Protein AF-A0AAW0ZYN7-F1 (afdb_monomer)

Radius of gyration: 32.65 Å; Cα contacts (8 Å, |Δi|>4): 59; chains: 1; bounding box: 70×37×77 Å

Solvent-accessible surface area (backbone atoms only — not comparable to full-atom values): 7970 Å² total; per-residue (Å²): 136,81,86,86,78,81,78,91,74,85,91,69,72,87,49,67,67,63,44,48,52,54,51,49,60,63,42,59,68,61,79,73,60,71,70,94,47,88,85,65,76,79,76,54,73,70,56,54,50,51,53,52,50,53,50,34,44,75,71,57,78,52,68,86,76,74,78,78,76,76,75,89,79,66,68,63,65,50,59,82,70,85,84,66,78,93,46,100,83,58,76,82,78,78,91,65,62,29,38,40,50,50,85,57,82,84,90,60,80,74,51,78,44,80,42,126

Secondary structure (DSSP, 8-state):
----PPPPPP-S-SSHHHHHHHHHHHHHHHHT---S-SS--PPPHHHHHHHHHHHHHHTTSS---------TTS--EE-------SSTTPPPPP-PPEEEE---SSSSPPPEEEE-

Mean predicted aligned error: 19.11 Å

Organism: NCBI:txid166442

pLDDT: mean 76.36, std 11.68, range [49.59, 94.0]

Structure (mmCIF, N/CA/C/O backbone):
data_AF-A0AAW0ZYN7-F1
#
_entry.id   AF-A0AAW0ZYN7-F1
#
loop_
_atom_site.group_PDB
_atom_site.id
_atom_site.type_symbol
_atom_site.label_atom_id
_atom_site.label_alt_id
_atom_site.label_comp_id
_atom_site.label_asym_id
_atom_site.label_entity_id
_atom_site.label_seq_id
_atom_site.pdbx_PDB_ins_code
_atom_site.Cartn_x
_atom_site.Cartn_y
_atom_site.Cartn_z
_atom_site.occupancy
_atom_site.B_iso_or_equiv
_atom_site.auth_seq_id
_atom_site.auth_comp_id
_atom_site.auth_asym_id
_atom_site.auth_atom_id
_atom_site.pdbx_PDB_model_num
ATOM 1 N N . MET A 1 1 ? -31.441 0.920 -37.632 1.00 70.56 1 MET A N 1
ATOM 2 C CA . MET A 1 1 ? -29.991 1.004 -37.932 1.00 70.56 1 MET A CA 1
ATOM 3 C C . MET A 1 1 ? -29.231 1.104 -36.612 1.00 70.56 1 MET A C 1
ATOM 5 O O . MET A 1 1 ? -29.407 2.086 -35.904 1.00 70.56 1 MET A O 1
ATOM 9 N N . GLY A 1 2 ? -28.511 0.053 -36.206 1.00 87.12 2 GLY A N 1
ATOM 10 C CA . GLY A 1 2 ? -27.910 -0.051 -34.867 1.00 87.12 2 GLY A CA 1
ATOM 11 C C . GLY A 1 2 ? -26.675 0.835 -34.653 1.00 87.12 2 GLY A C 1
ATOM 12 O O . GLY A 1 2 ? -25.990 1.212 -35.602 1.00 87.12 2 GLY A O 1
ATOM 13 N N . ARG A 1 3 ? -26.372 1.152 -33.386 1.00 82.50 3 ARG A N 1
ATOM 14 C CA . ARG A 1 3 ? -25.170 1.907 -32.988 1.00 82.50 3 ARG A CA 1
ATOM 15 C C . ARG A 1 3 ? -23.914 1.075 -33.283 1.00 82.50 3 ARG A C 1
ATOM 17 O O . ARG A 1 3 ? -23.777 -0.032 -32.768 1.00 82.50 3 ARG A O 1
ATOM 24 N N . LYS A 1 4 ? -22.982 1.600 -34.084 1.00 84.25 4 LYS A N 1
ATOM 25 C CA . LYS A 1 4 ? -21.733 0.900 -34.433 1.00 84.25 4 LYS A CA 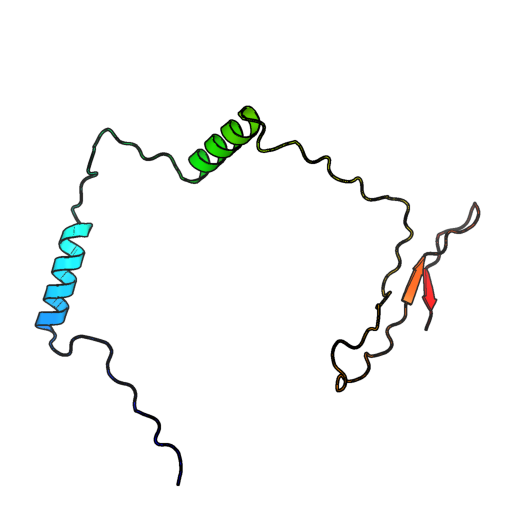1
ATOM 26 C C . LYS A 1 4 ? -20.802 0.844 -33.215 1.00 84.25 4 LYS A C 1
ATOM 28 O O . LYS A 1 4 ? -20.326 1.881 -32.757 1.00 84.25 4 LYS A O 1
ATOM 33 N N . ILE A 1 5 ? -20.554 -0.356 -32.685 1.00 86.88 5 ILE A N 1
ATOM 34 C CA . ILE A 1 5 ? -19.619 -0.564 -31.569 1.00 86.88 5 ILE A CA 1
ATOM 35 C C . ILE A 1 5 ? -18.185 -0.503 -32.120 1.00 86.88 5 ILE A C 1
ATOM 37 O O . ILE A 1 5 ? -17.864 -1.250 -33.047 1.00 86.88 5 ILE A O 1
ATOM 41 N N . PRO A 1 6 ? -17.310 0.374 -31.595 1.00 88.69 6 PRO A N 1
ATOM 42 C CA . PRO A 1 6 ? -15.927 0.433 -32.045 1.00 88.69 6 PRO A CA 1
ATOM 43 C C . PRO A 1 6 ? -15.168 -0.834 -31.630 1.00 88.69 6 PRO A C 1
ATOM 45 O O . PRO A 1 6 ? -15.243 -1.275 -30.483 1.00 88.69 6 PRO A O 1
ATOM 48 N N . GLY A 1 7 ? -14.406 -1.402 -32.566 1.00 88.75 7 GLY A N 1
ATOM 49 C CA . GLY A 1 7 ? -13.575 -2.579 -32.317 1.00 88.75 7 GLY A CA 1
ATOM 50 C C . GLY A 1 7 ? -12.438 -2.320 -31.321 1.00 88.75 7 GLY A C 1
ATOM 51 O O . GLY A 1 7 ? -11.967 -1.190 -31.143 1.00 88.75 7 GLY 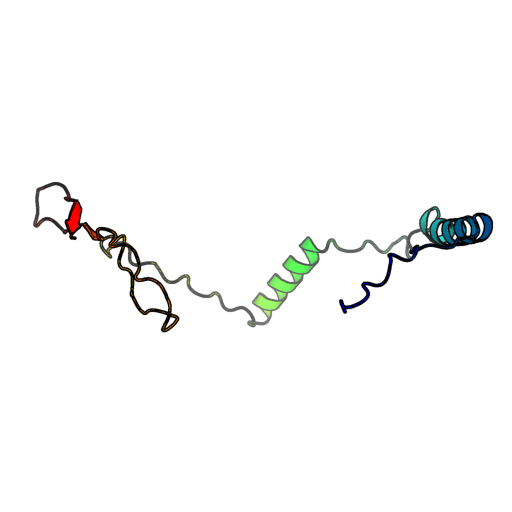A O 1
ATOM 52 N N . LYS A 1 8 ? -11.966 -3.390 -30.671 1.00 86.62 8 LYS A N 1
ATOM 53 C CA . LYS A 1 8 ? -10.840 -3.344 -29.730 1.00 86.62 8 LYS A CA 1
ATOM 54 C C . LYS A 1 8 ? -9.546 -2.983 -30.468 1.00 86.62 8 LYS A C 1
ATOM 56 O O . LYS A 1 8 ? -9.110 -3.705 -31.355 1.00 86.62 8 LYS A O 1
ATOM 61 N N . LYS A 1 9 ? -8.896 -1.893 -30.055 1.00 86.12 9 LYS A N 1
ATOM 62 C CA . LYS A 1 9 ? -7.548 -1.529 -30.522 1.00 86.12 9 LYS A CA 1
ATOM 63 C C . LYS A 1 9 ? -6.474 -2.208 -29.664 1.00 86.12 9 LYS A C 1
ATOM 65 O O . LYS A 1 9 ? -6.654 -2.340 -28.448 1.00 86.12 9 LYS A O 1
ATOM 70 N N . HIS A 1 10 ? -5.358 -2.594 -30.285 1.00 83.69 10 HIS A N 1
ATOM 71 C CA . HIS A 1 10 ? -4.187 -3.121 -29.581 1.00 83.69 10 HIS A CA 1
ATOM 72 C C . HIS A 1 10 ? -3.599 -2.050 -28.651 1.00 83.69 10 HIS A C 1
ATOM 74 O O . HIS A 1 10 ? -3.314 -0.931 -29.080 1.00 83.69 10 HIS A O 1
ATOM 80 N N . ARG A 1 11 ? -3.433 -2.390 -27.369 1.00 76.50 11 ARG A N 1
ATOM 81 C CA . ARG A 1 11 ? -2.806 -1.529 -26.359 1.00 76.50 11 ARG A CA 1
ATOM 82 C C . ARG A 1 11 ? -1.373 -2.003 -26.152 1.00 76.50 11 ARG A C 1
ATOM 84 O O . ARG A 1 11 ? -1.095 -2.772 -25.244 1.00 76.50 11 ARG A O 1
ATOM 91 N N . GLY A 1 12 ? -0.488 -1.580 -27.042 1.00 82.88 12 GLY A N 1
ATOM 92 C CA . GLY A 1 12 ? 0.923 -1.938 -27.003 1.00 82.88 12 GLY A CA 1
ATOM 93 C C . GLY A 1 12 ? 1.652 -1.396 -28.221 1.00 82.88 12 GLY A C 1
ATOM 94 O O . GLY A 1 12 ? 1.027 -1.042 -29.225 1.00 82.88 12 GLY A O 1
ATOM 95 N N . VAL A 1 13 ? 2.974 -1.312 -28.118 1.00 85.94 13 VAL A N 1
ATOM 96 C CA . VAL A 1 13 ? 3.821 -0.902 -29.239 1.00 85.94 13 VAL A CA 1
ATOM 97 C C . VAL A 1 13 ? 3.831 -2.034 -30.266 1.00 85.94 13 VAL A C 1
ATOM 99 O O . VAL A 1 13 ? 4.053 -3.181 -29.899 1.00 85.94 13 VAL A O 1
ATOM 102 N N . LYS A 1 14 ? 3.535 -1.714 -31.531 1.00 84.88 14 LYS A N 1
ATOM 103 C CA . LYS A 1 14 ? 3.465 -2.701 -32.621 1.00 84.88 14 LYS A CA 1
ATOM 104 C C . LYS A 1 14 ? 4.852 -3.209 -33.039 1.00 84.88 14 LYS A C 1
ATOM 106 O O . LYS A 1 14 ? 4.975 -4.358 -33.441 1.00 84.88 14 LYS A O 1
ATOM 111 N N . ASP A 1 15 ? 5.877 -2.367 -32.907 1.00 90.88 15 ASP A N 1
ATOM 112 C CA . ASP A 1 15 ? 7.251 -2.694 -33.292 1.00 90.88 15 ASP A CA 1
ATOM 113 C C . ASP A 1 15 ? 7.987 -3.426 -32.150 1.00 90.88 15 ASP A C 1
ATOM 115 O O . ASP A 1 15 ? 8.107 -2.866 -31.050 1.00 90.88 15 ASP A O 1
ATOM 119 N N . PRO A 1 16 ? 8.545 -4.628 -32.391 1.00 89.88 16 PRO A N 1
ATOM 120 C CA . PRO A 1 16 ? 9.159 -5.445 -31.343 1.00 89.88 16 PRO A CA 1
ATOM 121 C C . PRO A 1 16 ? 10.407 -4.788 -30.742 1.00 89.88 16 PRO A C 1
ATOM 123 O O . PRO A 1 16 ? 10.562 -4.762 -29.522 1.00 89.88 16 PRO A O 1
ATOM 126 N N . PHE A 1 17 ? 11.253 -4.163 -31.567 1.00 92.69 17 PHE A N 1
ATOM 127 C CA . PHE A 1 17 ? 12.463 -3.475 -31.103 1.00 92.69 17 PHE A CA 1
ATOM 128 C C . PHE A 1 17 ? 12.151 -2.281 -30.197 1.00 92.69 17 PHE A C 1
ATOM 130 O O . PHE A 1 17 ? 12.798 -2.085 -29.171 1.00 92.69 17 PHE A O 1
ATOM 137 N N . LYS A 1 18 ? 11.105 -1.510 -30.517 1.00 91.12 18 LYS A N 1
ATOM 138 C CA . LYS A 1 18 ? 10.677 -0.381 -29.676 1.00 91.12 18 LYS A CA 1
ATOM 139 C C . LYS A 1 18 ? 10.089 -0.858 -28.350 1.00 91.12 18 LYS A C 1
ATOM 141 O O . LYS A 1 18 ? 10.250 -0.187 -27.334 1.00 91.12 18 LYS A O 1
ATOM 146 N N . GLN A 1 19 ? 9.399 -1.999 -28.342 1.00 91.75 19 GLN A N 1
ATOM 147 C CA . GLN A 1 19 ? 8.893 -2.603 -27.111 1.00 91.75 19 GLN A CA 1
ATOM 148 C C . GLN A 1 19 ? 10.034 -3.121 -26.229 1.00 91.75 19 GLN A C 1
ATOM 150 O O . GLN A 1 19 ? 10.021 -2.885 -25.022 1.00 91.75 19 GLN A O 1
ATOM 155 N N . GLN A 1 20 ? 11.030 -3.778 -26.827 1.00 92.62 20 GLN A N 1
ATOM 156 C CA . GLN A 1 20 ? 12.227 -4.239 -26.127 1.00 92.62 20 GLN A CA 1
ATOM 157 C C . GLN A 1 20 ? 13.017 -3.069 -25.542 1.00 92.62 20 GLN A C 1
ATOM 159 O O . GLN A 1 20 ? 13.306 -3.094 -24.353 1.00 92.62 20 GLN A O 1
ATOM 164 N N . ALA A 1 21 ? 13.281 -2.013 -26.317 1.00 92.00 21 ALA A N 1
ATOM 165 C CA . ALA A 1 21 ? 13.995 -0.830 -25.834 1.00 92.00 21 ALA A CA 1
ATOM 166 C C . ALA A 1 21 ? 13.304 -0.184 -24.620 1.00 92.00 21 ALA A C 1
ATOM 168 O O . ALA A 1 21 ? 13.957 0.109 -23.621 1.00 92.00 21 ALA A O 1
ATOM 169 N N . LYS A 1 22 ? 11.969 -0.042 -24.657 1.00 90.19 22 LYS A N 1
ATOM 170 C CA . LYS A 1 22 ? 11.192 0.428 -23.496 1.00 90.19 22 LYS A CA 1
ATOM 171 C C . LYS A 1 22 ? 11.355 -0.492 -22.290 1.00 90.19 22 LYS A C 1
ATOM 173 O O . LYS A 1 22 ? 11.591 -0.018 -21.185 1.00 90.19 22 LYS A O 1
ATOM 178 N N . ARG A 1 23 ? 11.261 -1.805 -22.512 1.00 90.19 23 ARG A N 1
ATOM 179 C CA . ARG A 1 23 ? 11.419 -2.803 -21.452 1.00 90.19 23 ARG A CA 1
ATOM 180 C C . ARG A 1 23 ? 12.818 -2.754 -20.832 1.00 90.19 23 ARG A C 1
ATOM 182 O O . ARG A 1 23 ? 12.921 -2.824 -19.615 1.00 90.19 23 ARG A O 1
ATOM 189 N N . TYR A 1 24 ? 13.872 -2.624 -21.636 1.00 91.62 24 TYR A N 1
ATOM 190 C CA . TYR A 1 24 ? 15.246 -2.534 -21.141 1.00 91.62 24 TYR A CA 1
ATOM 191 C C . TYR A 1 24 ? 15.481 -1.254 -20.337 1.00 91.62 24 TYR A C 1
ATOM 193 O O . TYR A 1 24 ? 15.990 -1.353 -19.226 1.00 91.62 24 TYR A O 1
ATOM 201 N N . ALA A 1 25 ? 15.011 -0.097 -20.812 1.00 87.44 25 ALA A N 1
ATOM 202 C CA . ALA A 1 25 ? 15.109 1.163 -20.069 1.00 87.44 25 ALA A CA 1
ATOM 203 C C . ALA A 1 25 ? 14.390 1.104 -18.703 1.00 87.44 25 ALA A C 1
ATOM 205 O O . ALA A 1 25 ? 14.894 1.584 -17.688 1.00 87.44 25 ALA A O 1
ATOM 206 N N . GLU A 1 26 ? 13.214 0.469 -18.643 1.0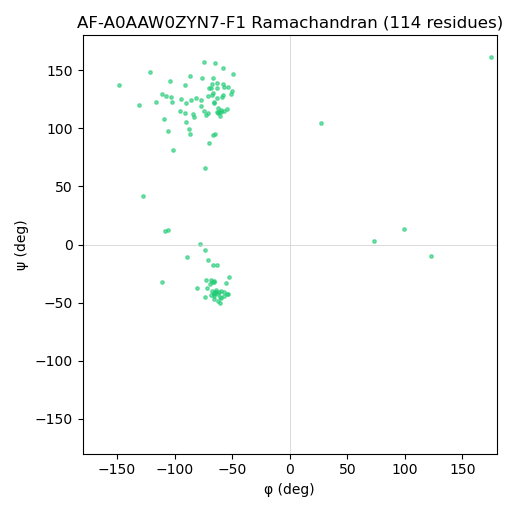0 86.25 26 GLU A N 1
ATOM 207 C CA . GLU A 1 26 ? 12.491 0.263 -17.382 1.00 86.25 26 GLU A CA 1
ATOM 208 C C . GLU A 1 26 ? 13.205 -0.700 -16.423 1.00 86.25 26 GLU A C 1
ATOM 210 O O . GLU A 1 26 ? 13.071 -0.566 -15.205 1.00 86.25 26 GLU A O 1
ATOM 215 N N . LEU A 1 27 ? 13.914 -1.697 -16.957 1.00 86.06 27 LEU A N 1
ATOM 216 C CA . LEU A 1 27 ? 14.625 -2.705 -16.171 1.00 86.06 27 LEU A CA 1
ATOM 217 C C . LEU A 1 27 ? 15.976 -2.203 -15.661 1.00 86.06 27 LEU A C 1
ATOM 219 O O . LEU A 1 27 ? 16.333 -2.510 -14.525 1.00 86.06 27 LEU A O 1
ATOM 223 N N . GLU A 1 28 ? 16.692 -1.410 -16.453 1.00 84.19 28 GLU A N 1
ATOM 224 C CA . GLU A 1 28 ? 17.996 -0.840 -16.102 1.00 84.19 28 GLU A CA 1
ATOM 225 C C . GLU A 1 28 ? 17.937 -0.084 -14.767 1.00 84.19 28 GLU A C 1
ATOM 227 O O . GLU A 1 28 ? 18.758 -0.297 -13.879 1.00 84.19 28 GLU A O 1
ATOM 232 N N . THR A 1 29 ? 16.871 0.690 -14.562 1.00 77.69 29 THR A N 1
ATOM 233 C CA . THR A 1 29 ? 16.643 1.445 -13.318 1.00 77.69 29 THR A CA 1
ATOM 234 C C . THR A 1 29 ? 16.279 0.591 -12.099 1.00 77.69 29 THR A C 1
ATOM 236 O O . THR A 1 29 ? 16.280 1.110 -10.987 1.00 77.69 29 THR A O 1
ATOM 239 N N . LYS A 1 30 ? 15.934 -0.692 -12.271 1.00 79.12 30 LYS A N 1
ATOM 240 C CA . LYS A 1 30 ? 15.431 -1.566 -11.191 1.00 79.12 30 LYS A CA 1
ATOM 241 C C . LYS A 1 30 ? 16.400 -2.675 -10.801 1.00 79.12 30 LYS A C 1
ATOM 243 O O . LYS A 1 30 ? 16.392 -3.080 -9.645 1.00 79.12 30 LYS A O 1
ATOM 248 N N . ILE A 1 31 ? 17.186 -3.187 -11.749 1.00 73.62 31 ILE A N 1
ATOM 249 C CA . ILE A 1 31 ? 18.063 -4.348 -11.526 1.00 73.62 31 ILE A CA 1
ATOM 250 C C . ILE A 1 31 ? 19.253 -3.974 -10.631 1.00 73.62 31 ILE A C 1
ATOM 252 O O . ILE A 1 31 ? 19.610 -4.753 -9.755 1.00 73.62 31 ILE A O 1
ATOM 256 N N . ASN A 1 32 ? 19.803 -2.766 -10.797 1.00 67.94 32 ASN A N 1
ATOM 257 C CA . ASN A 1 32 ? 21.001 -2.299 -10.093 1.00 67.94 32 ASN A CA 1
ATOM 258 C C . ASN A 1 32 ? 20.776 -0.949 -9.398 1.00 67.94 32 ASN A C 1
ATOM 260 O O . ASN A 1 32 ? 21.626 -0.070 -9.482 1.00 67.94 32 ASN A O 1
ATOM 264 N N . ALA A 1 33 ? 19.627 -0.740 -8.753 1.00 69.12 33 ALA A N 1
ATOM 265 C CA . ALA A 1 33 ? 19.413 0.463 -7.951 1.00 69.12 33 ALA A CA 1
ATOM 266 C C . ALA A 1 33 ? 19.944 0.229 -6.528 1.00 69.12 33 ALA A C 1
ATOM 268 O O . ALA A 1 33 ? 19.206 -0.333 -5.710 1.00 69.12 33 ALA A O 1
ATOM 269 N N . PRO A 1 34 ? 21.195 0.622 -6.201 1.00 74.75 34 PRO A N 1
ATOM 270 C CA . PRO A 1 34 ? 21.635 0.602 -4.817 1.00 74.75 34 PRO A CA 1
ATOM 271 C C . PRO A 1 34 ? 20.699 1.485 -3.978 1.00 74.75 34 PRO A C 1
ATOM 273 O O . PRO A 1 34 ? 20.112 2.445 -4.500 1.00 74.75 34 PRO A O 1
ATOM 276 N N . PRO A 1 35 ? 20.543 1.193 -2.678 1.00 77.25 35 PRO A N 1
ATOM 277 C CA . PRO A 1 35 ? 19.881 2.113 -1.767 1.00 77.25 35 PRO A CA 1
ATOM 278 C C . PRO A 1 35 ? 20.513 3.502 -1.911 1.00 77.25 35 PRO A C 1
ATOM 280 O O . PRO A 1 35 ? 21.735 3.626 -1.876 1.00 77.25 35 PRO A O 1
ATOM 283 N N . LYS A 1 36 ? 19.691 4.544 -2.099 1.00 74.44 36 LYS A N 1
ATOM 284 C CA . LYS A 1 36 ? 20.181 5.925 -2.290 1.00 74.44 36 LYS A CA 1
ATOM 285 C C . LYS A 1 36 ? 21.081 6.387 -1.143 1.00 74.44 36 LY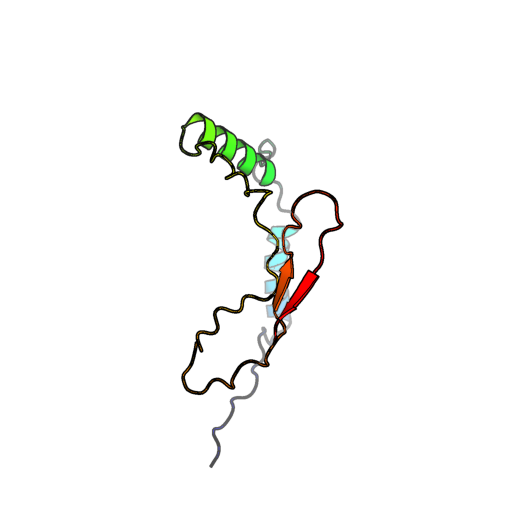S A C 1
ATOM 287 O O . LYS A 1 36 ? 22.014 7.141 -1.375 1.00 74.44 36 LYS A O 1
ATOM 292 N N . ASN A 1 37 ? 20.791 5.906 0.061 1.00 78.62 37 ASN A N 1
ATOM 293 C CA . ASN A 1 37 ? 21.545 6.154 1.275 1.00 78.62 37 ASN A CA 1
ATOM 294 C C . ASN A 1 37 ? 21.791 4.799 1.948 1.00 78.62 37 ASN A C 1
ATOM 296 O O . ASN A 1 37 ? 20.834 4.096 2.269 1.00 78.62 37 ASN A O 1
ATOM 300 N N . ALA A 1 38 ? 23.057 4.424 2.143 1.00 70.88 38 ALA A N 1
ATOM 301 C CA . ALA A 1 38 ? 23.427 3.152 2.772 1.00 70.88 38 ALA A CA 1
ATOM 302 C C . ALA A 1 38 ? 23.062 3.104 4.268 1.00 70.88 38 ALA A C 1
ATOM 304 O O . ALA A 1 38 ? 22.708 2.051 4.786 1.00 70.88 38 ALA A O 1
ATOM 305 N N . GLU A 1 39 ? 23.080 4.265 4.927 1.00 79.38 39 GLU A N 1
ATOM 306 C CA . GLU A 1 39 ? 22.786 4.419 6.358 1.00 79.38 39 GLU A CA 1
ATOM 307 C C . GLU A 1 39 ? 21.293 4.658 6.649 1.00 79.38 39 GLU A C 1
ATOM 309 O O . GLU A 1 39 ? 20.857 4.643 7.801 1.00 79.38 39 GLU A O 1
ATOM 314 N N . GLU A 1 40 ? 20.479 4.911 5.618 1.00 80.19 40 GLU A N 1
ATOM 315 C CA . GLU A 1 40 ? 19.057 5.204 5.794 1.00 80.19 40 GLU A CA 1
ATOM 316 C C . GLU A 1 40 ? 18.244 3.909 5.810 1.00 80.19 40 GLU A C 1
ATOM 318 O O . GLU A 1 40 ? 17.870 3.350 4.777 1.00 80.19 40 GLU A O 1
ATOM 323 N N . GLN A 1 41 ? 17.909 3.448 7.010 1.00 79.12 41 GLN A N 1
ATOM 324 C CA . GLN A 1 41 ? 16.946 2.373 7.181 1.00 79.12 41 GLN A CA 1
ATOM 325 C C . GLN A 1 41 ? 15.533 2.950 7.311 1.00 79.12 41 GLN A C 1
ATOM 327 O O . GLN A 1 41 ? 15.151 3.485 8.354 1.00 79.12 41 GLN A O 1
ATOM 332 N N . ALA A 1 42 ? 14.728 2.812 6.255 1.00 81.75 42 ALA A N 1
ATOM 333 C CA . ALA A 1 42 ? 13.332 3.233 6.291 1.00 81.75 42 ALA A CA 1
ATOM 334 C C . ALA A 1 42 ? 12.569 2.508 7.414 1.00 81.75 42 ALA A C 1
ATOM 336 O O . ALA A 1 42 ? 12.574 1.275 7.503 1.00 81.75 42 ALA A O 1
ATOM 337 N N . ILE A 1 43 ? 11.870 3.274 8.256 1.00 86.25 43 ILE A N 1
ATOM 338 C CA . ILE A 1 43 ? 11.031 2.706 9.311 1.00 86.25 43 ILE A CA 1
ATOM 339 C C . ILE A 1 43 ? 9.856 1.966 8.647 1.00 86.25 43 ILE A C 1
ATOM 341 O O . ILE A 1 43 ? 9.161 2.523 7.797 1.00 86.25 43 ILE A O 1
ATOM 345 N N . PRO A 1 44 ? 9.568 0.712 9.034 1.00 92.44 44 PRO A N 1
ATOM 346 C CA . PRO A 1 44 ? 8.389 0.006 8.558 1.00 92.44 44 PRO A CA 1
ATOM 347 C C . PRO A 1 44 ? 7.099 0.808 8.785 1.00 92.44 44 PRO A C 1
ATOM 349 O O . PRO A 1 44 ? 6.832 1.288 9.888 1.00 92.44 44 PRO A O 1
ATOM 352 N N . LYS A 1 45 ? 6.225 0.862 7.771 1.00 91.81 45 LYS A N 1
ATOM 353 C CA . LYS A 1 45 ? 4.929 1.579 7.824 1.00 91.81 45 LYS A CA 1
ATOM 354 C C . LYS A 1 45 ? 4.055 1.191 9.021 1.00 91.81 45 LYS A C 1
ATOM 356 O O . LYS A 1 45 ? 3.198 1.965 9.441 1.00 91.81 45 LYS A O 1
ATOM 361 N N . SER A 1 46 ? 4.201 -0.029 9.533 1.00 91.06 46 SER A N 1
ATOM 362 C CA . SER A 1 46 ? 3.523 -0.490 10.747 1.00 91.06 46 SER A CA 1
ATOM 363 C C . SER A 1 46 ? 4.010 0.267 11.985 1.00 91.06 46 SER A C 1
ATOM 365 O O . SER A 1 46 ? 3.188 0.759 12.757 1.00 91.06 46 SER A O 1
ATOM 367 N N . LEU A 1 47 ? 5.327 0.416 12.143 1.00 92.12 47 LEU A N 1
ATOM 368 C CA . LEU A 1 47 ? 5.947 1.142 13.248 1.00 92.12 47 LEU A CA 1
ATOM 369 C C . LEU A 1 47 ? 5.657 2.641 13.171 1.00 92.12 47 LEU A C 1
ATOM 371 O O . LEU A 1 47 ? 5.288 3.230 14.186 1.00 92.12 47 LEU A O 1
ATOM 375 N N . GLU A 1 48 ? 5.688 3.235 11.977 1.00 93.19 48 GLU A N 1
ATOM 376 C CA . GLU A 1 48 ? 5.289 4.636 11.785 1.00 93.19 48 GLU A CA 1
ATOM 377 C C . GLU A 1 48 ? 3.873 4.915 12.309 1.00 93.19 48 GLU A C 1
ATOM 379 O O . GLU A 1 48 ? 3.631 5.927 12.967 1.00 93.19 48 GLU A O 1
ATOM 384 N N . ARG A 1 49 ? 2.915 4.012 12.052 1.00 94.00 49 ARG A N 1
ATOM 385 C CA . ARG A 1 49 ? 1.536 4.159 12.550 1.00 94.00 49 ARG A CA 1
ATOM 386 C C . ARG A 1 49 ? 1.481 4.115 14.072 1.00 94.00 49 ARG A C 1
ATOM 388 O O . ARG A 1 49 ? 0.743 4.893 14.669 1.00 94.00 49 ARG A O 1
ATOM 395 N N . VAL A 1 50 ? 2.249 3.227 14.701 1.00 93.88 50 VAL A N 1
ATOM 396 C CA . VAL A 1 50 ? 2.302 3.118 16.166 1.00 93.88 50 VAL A CA 1
ATOM 397 C C . VAL A 1 50 ? 2.903 4.381 16.782 1.00 93.88 50 VAL A C 1
ATOM 399 O O . VAL A 1 50 ? 2.367 4.879 17.770 1.00 93.88 50 VAL A O 1
ATOM 402 N N . ILE A 1 51 ? 3.968 4.929 16.191 1.00 92.94 51 ILE A N 1
ATOM 403 C CA . ILE A 1 51 ? 4.586 6.188 16.633 1.00 92.94 51 ILE A CA 1
ATOM 404 C C . ILE A 1 51 ? 3.574 7.334 16.531 1.00 92.94 51 ILE A C 1
ATOM 406 O O . ILE A 1 51 ? 3.299 7.989 17.537 1.00 92.94 51 ILE A O 1
ATOM 410 N N . LYS A 1 52 ? 2.907 7.483 15.379 1.00 92.56 52 LYS A N 1
ATOM 411 C CA . LYS A 1 52 ? 1.850 8.489 15.176 1.00 92.56 52 LYS A CA 1
ATOM 412 C C . LYS A 1 52 ? 0.713 8.358 16.191 1.00 92.56 52 LYS A C 1
ATOM 414 O O . LYS A 1 52 ? 0.23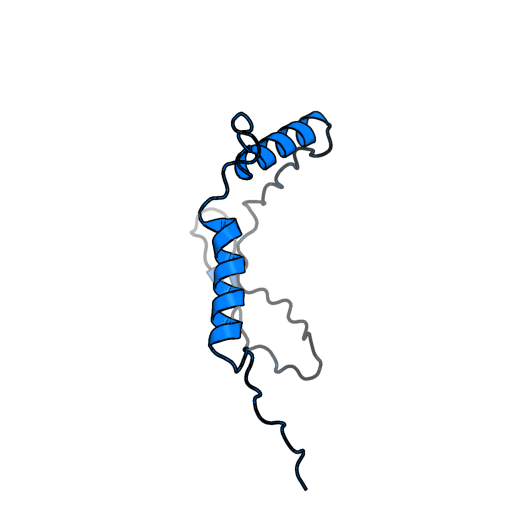2 9.359 16.712 1.00 92.56 52 LYS A O 1
ATOM 419 N N . LEU A 1 53 ? 0.286 7.134 16.512 1.00 91.06 53 LEU A N 1
ATOM 420 C CA . LEU A 1 53 ? -0.735 6.897 17.538 1.00 91.06 53 LEU A CA 1
ATOM 421 C C . LEU A 1 53 ? -0.248 7.301 18.934 1.00 91.06 53 LEU A C 1
ATOM 423 O O . LEU A 1 53 ? -1.001 7.929 19.678 1.00 91.06 53 LEU A O 1
ATOM 427 N N . LYS A 1 54 ? 1.003 6.983 19.292 1.00 90.94 54 LYS A N 1
ATOM 428 C CA . LYS A 1 54 ? 1.602 7.414 20.565 1.00 90.94 54 LYS A CA 1
ATOM 429 C C . LYS A 1 54 ? 1.647 8.941 20.665 1.00 90.94 54 LYS A C 1
ATOM 431 O O . LYS A 1 54 ? 1.262 9.486 21.695 1.00 90.94 54 LYS A O 1
ATOM 436 N N . GLU A 1 55 ? 2.063 9.630 19.609 1.00 92.56 55 GLU A N 1
ATOM 437 C CA . GLU A 1 55 ? 2.092 11.098 19.546 1.00 92.56 55 GLU A CA 1
ATOM 438 C C . GLU A 1 55 ? 0.693 11.715 19.613 1.00 92.56 55 GLU A C 1
ATOM 440 O O . GLU A 1 55 ? 0.472 12.687 20.333 1.00 92.56 55 GLU A O 1
ATOM 445 N N . ALA A 1 56 ? -0.284 11.132 18.919 1.00 88.81 56 ALA A N 1
ATOM 446 C CA . ALA A 1 56 ? -1.670 11.590 18.941 1.00 88.81 56 ALA A CA 1
ATOM 447 C C . ALA A 1 56 ? -2.332 11.419 20.323 1.00 88.81 56 ALA A C 1
ATOM 449 O O . ALA A 1 56 ? -3.173 12.230 20.712 1.00 88.81 56 ALA A O 1
ATOM 450 N N . VAL A 1 57 ? -1.933 10.396 21.088 1.00 88.00 57 VAL A N 1
ATOM 451 C CA . VAL A 1 57 ? -2.340 10.223 22.492 1.00 88.00 57 VAL A CA 1
ATOM 452 C C . VAL A 1 57 ? -1.627 11.230 23.399 1.00 88.00 57 VAL A C 1
ATOM 454 O O . VAL A 1 57 ? -2.288 11.859 24.221 1.00 88.00 57 VAL A O 1
ATOM 457 N N . LYS A 1 58 ? -0.309 11.433 23.237 1.00 88.31 58 LYS A N 1
ATOM 458 C CA . LYS A 1 58 ? 0.463 12.428 24.012 1.00 88.31 58 LYS A CA 1
ATOM 459 C C . LYS A 1 58 ? -0.037 13.859 23.793 1.00 88.31 58 LYS A C 1
ATOM 461 O O . LYS A 1 58 ? -0.136 14.618 24.744 1.00 88.31 58 LYS A O 1
ATOM 466 N N . SER A 1 59 ? -0.382 14.207 22.555 1.00 86.88 59 SER A N 1
ATOM 467 C CA . SER A 1 59 ? -0.927 15.520 22.177 1.00 86.88 59 SER A CA 1
ATOM 468 C C . SER A 1 59 ? -2.411 15.701 22.521 1.00 86.88 59 SER A C 1
ATOM 470 O O . SER A 1 59 ? -2.986 16.739 22.207 1.00 86.88 59 SER A O 1
ATOM 472 N N . GLY A 1 60 ? -3.059 14.700 23.128 1.00 81.38 60 GLY A N 1
ATOM 473 C CA . GLY A 1 60 ? -4.453 14.787 23.568 1.00 81.38 60 GLY A CA 1
ATOM 474 C C . GLY A 1 60 ? -5.500 14.749 22.447 1.00 81.38 60 GLY A C 1
ATOM 475 O O . GLY A 1 60 ? -6.692 14.818 22.739 1.00 81.38 60 GLY A O 1
ATOM 476 N N . LYS A 1 61 ? -5.097 14.585 21.178 1.00 77.06 61 LYS A N 1
ATOM 477 C CA . LYS A 1 61 ? -6.013 14.500 20.022 1.00 77.06 61 LYS A CA 1
ATOM 478 C C . LYS A 1 61 ? -6.893 13.250 20.064 1.00 77.06 61 LYS A C 1
ATOM 480 O O . LYS A 1 61 ? -8.028 13.274 19.598 1.00 77.06 61 LYS A O 1
ATOM 485 N N . ILE A 1 62 ? -6.374 12.152 20.617 1.00 74.56 62 ILE A N 1
ATOM 486 C CA . ILE A 1 62 ? -7.118 10.901 20.795 1.00 74.56 62 ILE A CA 1
ATOM 487 C C . ILE A 1 62 ? -7.473 10.753 22.273 1.00 74.56 62 ILE A C 1
ATOM 489 O O . ILE A 1 62 ? -6.673 10.283 23.083 1.00 74.56 62 ILE A O 1
ATOM 493 N N . THR A 1 63 ? -8.699 11.130 22.633 1.00 70.81 63 THR A N 1
ATOM 494 C CA . THR A 1 63 ? -9.255 10.816 23.951 1.00 70.81 63 THR A CA 1
ATOM 495 C C . THR A 1 63 ? -9.673 9.347 23.998 1.00 70.81 63 THR A C 1
ATOM 497 O O . THR A 1 63 ? -10.153 8.774 23.017 1.00 70.81 63 THR A O 1
ATOM 500 N N . LYS A 1 64 ? -9.478 8.690 25.150 1.00 69.62 64 LYS A N 1
ATOM 501 C CA . LYS A 1 64 ? -9.944 7.313 25.366 1.00 69.62 64 LYS A CA 1
ATOM 502 C C . LYS A 1 64 ? -11.474 7.308 25.322 1.00 69.62 64 LYS A C 1
ATOM 504 O O . LYS A 1 64 ? -12.124 7.560 26.335 1.00 69.62 64 LYS A O 1
ATOM 509 N N . ILE A 1 65 ? -12.056 7.017 24.160 1.00 66.38 65 ILE A N 1
ATOM 510 C CA . ILE A 1 65 ? -13.502 6.834 24.026 1.00 66.38 65 ILE A CA 1
ATOM 511 C C . ILE A 1 65 ? -13.889 5.660 24.927 1.00 66.38 65 ILE A C 1
ATOM 513 O O . ILE A 1 65 ? -13.521 4.508 24.679 1.00 66.38 65 ILE A O 1
ATOM 517 N N . LYS A 1 66 ? -14.616 5.949 26.012 1.00 67.31 66 LYS A N 1
ATOM 518 C CA . LYS A 1 66 ? -15.163 4.915 26.892 1.00 67.31 66 LYS A CA 1
ATOM 519 C C . LYS A 1 66 ? -16.078 4.034 26.045 1.00 67.31 66 LYS A C 1
ATOM 521 O O . LYS A 1 66 ? -17.095 4.505 25.534 1.00 67.31 66 LYS A O 1
ATOM 526 N N . LYS A 1 67 ? -15.724 2.753 25.882 1.00 68.94 67 LYS A N 1
ATOM 527 C CA . LYS A 1 67 ? -16.593 1.774 25.216 1.00 68.94 67 LYS A CA 1
ATOM 528 C C . LYS A 1 67 ? -17.947 1.797 25.928 1.00 68.94 67 LYS A C 1
ATOM 530 O O . LYS A 1 67 ? -18.017 1.479 27.117 1.00 68.94 67 LYS A O 1
ATOM 535 N N . LYS A 1 68 ? -19.014 2.190 25.222 1.00 67.19 68 LYS A N 1
ATOM 536 C CA . LYS A 1 68 ? -20.379 2.109 25.756 1.00 67.19 68 LYS A CA 1
ATOM 537 C C . LYS A 1 68 ? -20.630 0.651 26.138 1.00 67.19 68 LYS A C 1
ATOM 539 O O . LYS A 1 68 ? -20.618 -0.227 25.275 1.00 67.19 68 LYS A O 1
ATOM 544 N N . LYS A 1 69 ? -20.813 0.382 27.435 1.00 67.50 69 LYS A N 1
ATOM 545 C CA . LYS A 1 69 ? -21.216 -0.944 27.915 1.00 67.50 69 LYS A CA 1
ATOM 546 C C . LYS A 1 69 ? -22.558 -1.264 27.257 1.00 67.50 69 LYS A C 1
ATOM 548 O O . LYS A 1 69 ? -23.546 -0.580 27.519 1.00 67.50 69 LYS A O 1
ATOM 553 N N . LYS A 1 70 ? -22.595 -2.274 26.381 1.00 67.31 70 LYS A N 1
ATOM 554 C CA . LYS A 1 70 ? -23.866 -2.823 25.896 1.00 67.31 70 LYS A CA 1
ATOM 555 C C . LYS A 1 70 ? -24.643 -3.311 27.121 1.00 67.31 70 LYS A C 1
ATOM 557 O O . LYS A 1 70 ? -24.087 -4.044 27.942 1.00 67.31 70 LYS A O 1
ATOM 562 N N . LYS A 1 71 ? -25.893 -2.866 27.280 1.00 69.38 71 LYS A N 1
ATOM 563 C CA . LYS A 1 71 ? -26.773 -3.346 28.352 1.00 69.38 71 LYS A CA 1
ATOM 564 C C . LYS A 1 71 ? -26.965 -4.852 28.144 1.00 69.38 71 LYS A C 1
ATOM 566 O O . LYS A 1 71 ? -27.538 -5.254 27.142 1.00 69.38 71 LYS A O 1
ATOM 571 N N . LYS A 1 72 ? -26.466 -5.676 29.070 1.00 62.50 72 LYS A N 1
ATOM 572 C CA . LYS A 1 72 ? -26.590 -7.146 29.012 1.00 62.50 72 LYS A CA 1
ATOM 573 C C . LYS A 1 72 ? -28.008 -7.656 29.337 1.00 62.50 72 LYS A C 1
ATOM 575 O O . LYS A 1 72 ? -28.254 -8.842 29.197 1.00 62.50 72 LYS A O 1
ATOM 580 N N . ASN A 1 73 ? -28.925 -6.765 29.730 1.00 56.94 73 ASN A N 1
ATOM 581 C CA . ASN A 1 73 ? -30.281 -7.105 30.189 1.00 56.94 73 ASN A CA 1
ATOM 582 C C . ASN A 1 73 ? -31.399 -6.734 29.205 1.00 56.94 73 ASN A C 1
ATOM 584 O O . ASN A 1 73 ? -32.570 -6.747 29.578 1.00 56.94 73 ASN A O 1
ATOM 588 N N . THR A 1 74 ? -31.084 -6.370 27.964 1.00 60.50 74 THR A N 1
ATOM 589 C CA . THR A 1 74 ? -32.137 -6.211 26.957 1.00 60.50 74 THR A CA 1
ATOM 590 C C . THR A 1 74 ? -32.436 -7.590 26.384 1.00 60.50 74 THR A C 1
ATOM 592 O O . THR A 1 74 ? -31.584 -8.162 25.709 1.00 60.50 74 THR A O 1
ATOM 595 N N . LEU A 1 75 ? -33.613 -8.139 26.708 1.00 65.00 75 LEU A N 1
ATOM 596 C CA . LEU A 1 75 ? -34.094 -9.407 26.155 1.00 65.00 75 LEU A CA 1
ATOM 597 C C . LEU A 1 75 ? -33.963 -9.381 24.628 1.00 65.00 75 LEU A C 1
ATOM 599 O O . LEU A 1 75 ? -34.322 -8.393 23.981 1.00 65.00 75 LEU A O 1
ATOM 603 N N . MET A 1 76 ? -33.393 -10.451 24.075 1.00 65.44 76 MET A N 1
ATOM 604 C CA . MET A 1 76 ? -33.146 -10.585 22.644 1.00 65.44 76 MET A CA 1
ATOM 605 C C . MET A 1 76 ? -34.488 -10.569 21.910 1.00 65.44 76 MET A C 1
ATOM 607 O O . MET A 1 76 ? -35.333 -11.439 22.117 1.00 65.44 76 MET A O 1
ATOM 611 N N . CYS A 1 77 ? -34.688 -9.563 21.064 1.00 60.38 77 CYS A N 1
ATOM 612 C CA . CYS A 1 77 ? -35.796 -9.523 20.124 1.00 60.38 77 CYS A CA 1
ATOM 613 C C . CYS A 1 77 ? -35.204 -9.731 18.733 1.00 60.38 77 CYS A C 1
ATOM 615 O O . CYS A 1 77 ? -34.481 -8.868 18.233 1.00 60.38 77 CYS A O 1
ATOM 617 N N . VAL A 1 78 ? -35.441 -10.907 18.155 1.00 64.31 78 VAL A N 1
ATOM 618 C CA . VAL A 1 78 ? -34.917 -11.289 16.842 1.00 64.31 78 VAL A CA 1
ATOM 619 C C . VAL A 1 78 ? -36.056 -11.145 15.840 1.00 64.31 78 VAL A C 1
ATOM 621 O O . VAL A 1 78 ? -37.118 -11.732 16.027 1.00 64.31 78 VAL A O 1
ATOM 624 N N . GLY A 1 79 ? -35.846 -10.334 14.801 1.00 60.78 79 GLY A N 1
ATOM 625 C CA . GLY A 1 79 ? -36.828 -10.153 13.727 1.00 60.78 79 GLY A CA 1
ATOM 626 C C . GLY A 1 79 ? -37.713 -8.907 13.817 1.00 60.78 79 GLY A C 1
ATOM 627 O O . GLY A 1 79 ? -38.676 -8.823 13.068 1.00 60.78 79 GLY A O 1
ATOM 628 N N . LYS A 1 80 ? -37.409 -7.907 14.664 1.00 66.12 80 LYS A N 1
ATOM 629 C CA . LYS A 1 80 ? -38.043 -6.581 14.511 1.00 66.12 80 LYS A CA 1
ATOM 630 C C . LYS A 1 80 ? -37.570 -5.948 13.201 1.00 66.12 80 LYS A C 1
ATOM 632 O O . LYS A 1 80 ? -36.503 -5.340 13.161 1.00 66.12 80 LYS A O 1
ATOM 637 N N . GLN A 1 81 ? -38.342 -6.136 12.139 1.00 64.00 81 GLN A N 1
ATOM 638 C CA . GLN A 1 81 ? -38.186 -5.391 10.900 1.00 64.00 81 GLN A CA 1
ATOM 639 C C . GLN A 1 81 ? -38.928 -4.067 11.054 1.00 64.00 81 GLN A C 1
ATOM 641 O O . GLN A 1 81 ? -40.153 -4.038 11.156 1.00 64.00 81 GLN A O 1
ATOM 646 N N . ASP A 1 82 ? -38.185 -2.962 11.088 1.00 63.53 82 ASP A N 1
ATOM 647 C CA . ASP A 1 82 ? -38.762 -1.643 10.853 1.00 63.53 82 ASP A CA 1
ATOM 648 C C . ASP A 1 82 ? -39.139 -1.586 9.366 1.00 63.53 82 ASP A C 1
ATOM 650 O O . ASP A 1 82 ? -38.332 -1.209 8.516 1.00 63.53 82 ASP A O 1
ATOM 654 N N . SER A 1 83 ? -40.348 -2.042 9.036 1.00 62.28 83 SER A N 1
ATOM 655 C CA . SER A 1 83 ? -40.862 -2.170 7.672 1.00 62.28 83 SER A CA 1
ATOM 656 C C . SER A 1 83 ? -41.215 -0.805 7.082 1.00 62.28 83 SER A C 1
ATOM 658 O O . SER A 1 83 ? -42.368 -0.477 6.811 1.00 62.28 83 SER A O 1
ATOM 660 N N . ARG A 1 84 ? -40.208 0.042 6.866 1.00 65.31 84 ARG A N 1
ATOM 661 C CA . ARG A 1 84 ? -40.378 1.207 5.999 1.00 65.31 84 ARG A CA 1
ATOM 662 C C . ARG A 1 84 ? -39.993 0.805 4.582 1.00 65.31 84 ARG A C 1
ATOM 664 O O . ARG A 1 84 ? -38.813 0.542 4.341 1.00 65.31 84 ARG A O 1
ATOM 671 N N . PRO A 1 85 ? -40.942 0.762 3.632 1.00 66.31 85 PRO A N 1
ATOM 672 C CA . PRO A 1 85 ? -40.583 0.543 2.244 1.00 66.31 85 PRO A CA 1
ATOM 673 C C . PRO A 1 85 ? -39.712 1.711 1.772 1.00 66.31 85 PRO A C 1
ATOM 675 O O . PRO A 1 85 ? -40.162 2.851 1.692 1.00 66.31 85 PRO A O 1
ATOM 678 N N . LEU A 1 86 ? -38.446 1.417 1.463 1.00 70.31 86 LEU A N 1
ATOM 679 C CA . LEU A 1 86 ? -37.464 2.378 0.942 1.00 70.31 86 LEU A CA 1
ATOM 680 C C . LEU A 1 86 ? -37.865 2.951 -0.432 1.00 70.31 86 LEU A C 1
ATOM 682 O O . LEU A 1 86 ? -37.313 3.962 -0.854 1.00 70.31 86 LEU A O 1
ATOM 686 N N . HIS A 1 87 ? -38.798 2.305 -1.144 1.00 76.38 87 HIS A N 1
ATOM 687 C CA . HIS A 1 87 ? -39.197 2.679 -2.499 1.00 76.38 87 HIS A CA 1
ATOM 688 C C . HIS A 1 87 ? -40.685 2.360 -2.772 1.00 76.38 87 HIS A C 1
ATOM 690 O O . HIS A 1 87 ? -41.132 1.259 -2.448 1.00 76.38 87 HIS A O 1
ATOM 696 N N . PRO A 1 88 ? -41.452 3.250 -3.437 1.00 77.62 88 PRO A N 1
ATOM 697 C CA . PRO A 1 88 ? -42.906 3.108 -3.627 1.00 77.62 88 PRO A CA 1
ATOM 698 C C . PRO A 1 88 ? -43.337 1.928 -4.514 1.00 77.62 88 PRO A C 1
ATOM 700 O O . PRO A 1 88 ? -44.490 1.521 -4.475 1.00 77.62 88 PRO A O 1
ATOM 703 N N . LYS A 1 89 ? -42.423 1.358 -5.311 1.00 79.88 89 LYS A N 1
ATOM 704 C CA . LYS A 1 89 ? -42.666 0.145 -6.123 1.00 79.88 89 LYS A CA 1
ATOM 705 C C . LYS A 1 89 ? -42.002 -1.118 -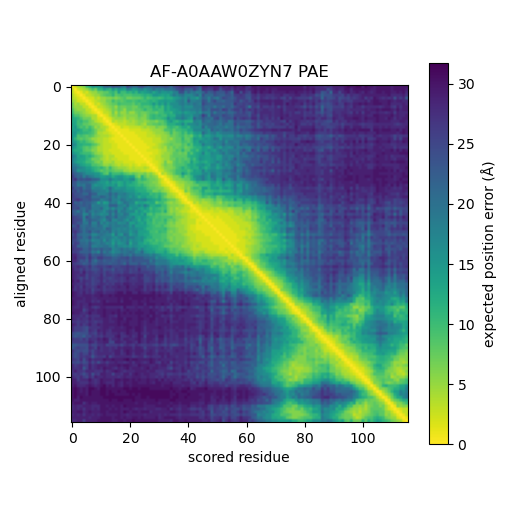5.559 1.00 79.88 89 LYS A C 1
ATOM 707 O O . LYS A 1 89 ? -41.842 -2.099 -6.282 1.00 79.88 89 LYS A O 1
ATOM 712 N N . ALA A 1 90 ? -41.521 -1.079 -4.316 1.00 80.25 90 ALA A N 1
ATOM 713 C CA . ALA A 1 90 ? -40.918 -2.252 -3.696 1.00 80.25 90 ALA A CA 1
ATOM 714 C C . ALA A 1 90 ? -41.985 -3.327 -3.451 1.00 80.25 90 ALA A C 1
ATOM 716 O O . ALA A 1 90 ? -43.096 -3.028 -3.017 1.00 80.25 90 ALA A O 1
ATOM 717 N N . LYS A 1 91 ? -41.638 -4.587 -3.730 1.00 75.75 91 LYS A N 1
ATOM 718 C CA . LYS A 1 91 ? -42.484 -5.722 -3.350 1.00 75.75 91 LYS A CA 1
ATOM 719 C C . LYS A 1 91 ? -42.577 -5.770 -1.818 1.00 75.75 91 LYS A C 1
ATOM 721 O O . LYS A 1 91 ? -41.548 -5.545 -1.175 1.00 75.75 91 LYS A O 1
ATOM 726 N N . PRO A 1 92 ? -43.757 -6.056 -1.240 1.00 75.50 92 PRO A N 1
ATOM 727 C CA . PRO A 1 92 ? -43.892 -6.186 0.204 1.00 75.50 92 PRO A CA 1
ATOM 728 C C . PRO A 1 92 ? -42.954 -7.284 0.714 1.00 75.50 92 PRO A C 1
ATOM 730 O O . PRO A 1 92 ? -42.786 -8.324 0.067 1.00 75.50 92 PRO A O 1
ATOM 733 N N . GLU A 1 93 ? -42.304 -7.021 1.845 1.00 72.94 93 GLU A N 1
ATOM 734 C CA . GLU A 1 93 ? -41.396 -7.982 2.460 1.00 72.94 93 GLU A CA 1
ATOM 735 C C . GLU A 1 93 ? -42.184 -9.199 2.962 1.00 72.94 93 GLU A C 1
ATOM 737 O O . GLU A 1 93 ? -43.333 -9.085 3.395 1.00 72.94 93 GLU A O 1
ATOM 742 N N . LYS A 1 94 ? -41.586 -10.389 2.839 1.00 73.88 94 LYS A N 1
ATOM 743 C CA . LYS A 1 94 ? -42.207 -11.629 3.312 1.00 73.88 94 LYS A CA 1
ATOM 744 C C . LYS A 1 94 ? -42.368 -11.540 4.828 1.00 73.88 94 LYS A C 1
ATOM 746 O O . LYS A 1 94 ? -41.419 -11.165 5.507 1.00 73.88 94 LYS A O 1
ATOM 751 N N . VAL A 1 95 ? -43.536 -11.918 5.346 1.00 73.25 95 VAL A N 1
ATOM 752 C CA . VAL A 1 95 ? -43.784 -11.947 6.793 1.00 73.25 95 VAL A CA 1
ATOM 753 C C . VAL A 1 95 ? -42.818 -12.947 7.430 1.00 73.25 95 VAL A C 1
ATOM 755 O O . VAL A 1 95 ? -42.885 -14.145 7.151 1.00 73.25 95 VAL A O 1
ATOM 758 N N . VAL A 1 96 ? -41.888 -12.442 8.243 1.00 73.69 96 VAL A N 1
ATOM 759 C CA . VAL A 1 96 ? -40.964 -13.257 9.036 1.00 73.69 96 VAL A CA 1
ATOM 760 C C . VAL A 1 96 ? -41.455 -13.254 10.484 1.00 73.69 96 VAL A C 1
ATOM 762 O O . VAL A 1 96 ? -41.634 -12.171 11.044 1.00 73.69 96 VAL A O 1
ATOM 765 N N . PRO A 1 97 ? -41.646 -14.429 11.109 1.00 73.81 97 PRO A N 1
ATOM 766 C CA . PRO A 1 97 ? -42.057 -14.515 12.504 1.00 73.81 97 PRO A CA 1
ATOM 767 C C . PRO A 1 97 ? -41.083 -13.781 13.426 1.00 73.81 97 PRO A C 1
ATOM 769 O O . PRO A 1 97 ? -39.860 -13.925 13.314 1.00 73.81 97 PRO A O 1
ATOM 772 N N . VAL A 1 98 ? -41.624 -13.017 14.371 1.00 76.00 98 VAL A N 1
ATOM 773 C CA . VAL A 1 98 ? -40.830 -12.303 15.370 1.00 76.00 98 VAL A CA 1
ATOM 774 C C . VAL A 1 98 ? -40.642 -13.204 16.579 1.00 76.00 98 VAL A C 1
ATOM 776 O O . VAL A 1 98 ? -41.604 -13.605 17.235 1.00 76.00 98 VAL A O 1
ATOM 779 N N . PHE A 1 99 ? -39.386 -13.477 16.923 1.00 71.50 99 PHE A N 1
ATOM 780 C CA . PHE A 1 99 ? -39.046 -14.261 18.103 1.00 71.50 99 PHE A CA 1
ATOM 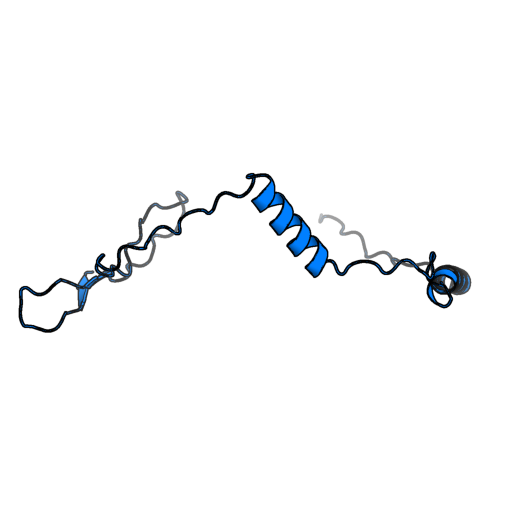781 C C . PHE A 1 99 ? -38.742 -13.323 19.268 1.00 71.50 99 PHE A C 1
ATOM 783 O O . PHE A 1 99 ? -37.773 -12.552 19.247 1.00 71.50 99 PHE A O 1
ATOM 790 N N . GLN A 1 100 ? -39.586 -13.383 20.299 1.00 73.50 100 GLN A N 1
ATOM 791 C CA . GLN A 1 100 ? -39.414 -12.596 21.517 1.00 73.50 100 GLN A CA 1
ATOM 792 C C . GLN A 1 100 ? -39.175 -13.520 22.706 1.00 73.50 100 GLN A C 1
ATOM 794 O O . GLN A 1 100 ? -40.001 -14.377 23.028 1.00 73.50 100 GLN A O 1
ATOM 799 N N . GLN A 1 101 ? -38.046 -13.324 23.386 1.00 70.50 101 GLN A N 1
ATOM 800 C CA . GLN A 1 101 ? -37.810 -13.959 24.674 1.00 70.50 101 GLN A CA 1
ATOM 801 C C . GLN A 1 101 ? -38.604 -13.198 25.742 1.00 70.50 101 GLN A C 1
ATOM 803 O O . GLN A 1 101 ? -38.387 -12.001 25.942 1.00 70.50 101 GLN A O 1
ATOM 808 N N . LYS A 1 102 ? -39.536 -13.876 26.422 1.00 68.38 102 LYS A N 1
ATOM 809 C CA . LYS A 1 102 ? -40.261 -13.307 27.568 1.00 68.38 102 LYS A CA 1
ATOM 810 C C . LYS A 1 102 ? -39.512 -13.640 28.855 1.00 68.38 102 LYS A C 1
ATOM 812 O O . LYS A 1 102 ? -39.045 -14.762 29.033 1.00 68.38 102 LYS A O 1
ATOM 817 N N . LEU A 1 103 ? -39.404 -12.666 29.757 1.00 58.97 103 LEU A N 1
ATOM 818 C CA . LEU A 1 103 ? -38.854 -12.908 31.087 1.00 58.97 103 LEU A CA 1
ATOM 819 C C . LEU A 1 103 ? -39.898 -13.656 31.923 1.00 58.97 103 LEU A C 1
ATOM 821 O O . LEU A 1 103 ? -40.957 -13.104 32.222 1.00 58.97 103 LEU A O 1
ATOM 825 N N . ALA A 1 104 ? -39.605 -14.898 32.303 1.00 58.50 104 ALA A N 1
ATOM 826 C CA . ALA A 1 104 ? -40.448 -15.641 33.230 1.00 58.50 104 ALA A CA 1
ATOM 827 C C . ALA A 1 104 ? -40.343 -15.032 34.642 1.00 58.50 104 ALA A C 1
ATOM 829 O O . ALA A 1 104 ? -39.252 -14.723 35.131 1.00 58.50 104 ALA A O 1
ATOM 830 N N . ARG A 1 105 ? -41.481 -14.849 35.323 1.00 54.78 105 ARG A N 1
ATOM 831 C CA . ARG A 1 105 ? -41.508 -14.427 36.731 1.00 54.78 105 ARG A CA 1
ATOM 832 C C . ARG A 1 105 ? -41.061 -15.620 37.589 1.00 54.78 105 ARG A C 1
ATOM 834 O O . ARG A 1 105 ? -41.760 -16.619 37.624 1.00 54.78 105 ARG A O 1
ATOM 841 N N . ARG A 1 106 ? -39.877 -15.491 38.207 1.00 49.59 106 ARG A N 1
ATOM 842 C CA . ARG A 1 106 ? -39.216 -16.381 39.193 1.00 49.59 106 ARG A CA 1
ATOM 843 C C . ARG A 1 106 ? -39.586 -17.877 39.127 1.00 49.59 106 ARG A C 1
ATOM 845 O O . ARG A 1 106 ? -40.602 -18.289 39.668 1.00 49.59 106 ARG A O 1
ATOM 852 N N . GLY A 1 107 ? -38.670 -18.683 38.578 1.00 54.72 107 GLY A N 1
ATOM 853 C CA . GLY A 1 107 ? -38.577 -20.125 38.860 1.00 54.72 107 GLY A 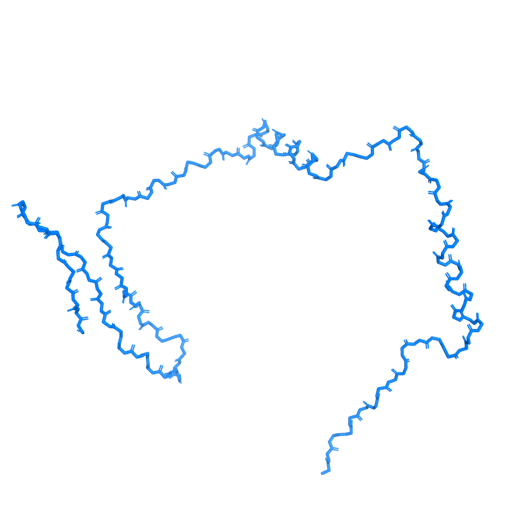CA 1
ATOM 854 C C . GLY A 1 107 ? -38.682 -21.072 37.664 1.00 54.72 107 GLY A C 1
ATOM 855 O O . GLY A 1 107 ? -38.375 -22.244 37.819 1.00 54.72 107 GLY A O 1
ATOM 856 N N . HIS A 1 108 ? -39.052 -20.589 36.476 1.00 53.47 108 HIS A N 1
ATOM 857 C CA . HIS A 1 108 ? -39.172 -21.426 35.276 1.00 53.47 108 HIS A CA 1
ATOM 858 C C . HIS A 1 108 ? -38.265 -20.925 34.148 1.00 53.47 108 HIS A C 1
ATOM 860 O O . HIS A 1 108 ? -37.989 -19.727 34.049 1.00 53.47 108 HIS A O 1
ATOM 866 N N . SER A 1 109 ? -37.782 -21.862 33.327 1.00 56.72 109 SER A N 1
ATOM 867 C CA . SER A 1 109 ? -36.922 -21.635 32.160 1.00 56.72 109 SER A CA 1
ATOM 868 C C . SER A 1 109 ? -37.478 -20.539 31.240 1.00 56.72 109 SER A C 1
ATOM 870 O O . SER A 1 109 ? -38.686 -20.354 31.118 1.00 56.72 109 SER A O 1
ATOM 872 N N . ASN A 1 110 ? -36.592 -19.771 30.599 1.00 58.31 110 ASN A N 1
ATOM 873 C CA . ASN A 1 110 ? -37.002 -18.760 29.622 1.00 58.31 110 A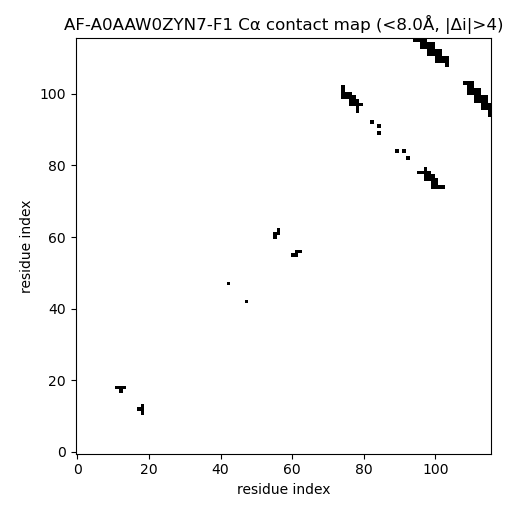SN A CA 1
ATOM 874 C C . ASN A 1 110 ? -37.590 -19.445 28.378 1.00 58.31 110 ASN A C 1
ATOM 876 O O . ASN A 1 110 ? -36.929 -20.296 27.787 1.00 58.31 110 ASN A O 1
ATOM 880 N N . TRP A 1 111 ? -38.785 -19.029 27.950 1.00 57.69 111 TRP A N 1
ATOM 881 C CA . TRP A 1 111 ? -39.442 -19.537 26.742 1.00 57.69 111 TRP A CA 1
ATOM 882 C C . TRP A 1 111 ? -39.332 -18.523 25.600 1.00 57.69 111 TRP A C 1
ATOM 884 O O . TRP A 1 111 ? -39.456 -17.309 25.806 1.00 57.69 111 TRP A O 1
ATOM 894 N N . ILE A 1 112 ? -39.102 -19.029 24.390 1.00 64.25 112 ILE A N 1
ATOM 895 C CA . ILE A 1 112 ? -39.152 -18.247 23.153 1.00 64.25 112 ILE A CA 1
ATOM 896 C C . ILE A 1 112 ? -40.555 -18.408 22.575 1.00 64.25 112 ILE A C 1
ATOM 898 O O . ILE A 1 112 ? -41.010 -19.530 22.365 1.00 64.25 112 ILE A O 1
ATOM 902 N N . VAL A 1 113 ? -41.238 -17.292 22.322 1.00 64.25 113 VAL A N 1
ATOM 903 C CA . VAL A 1 113 ? -42.554 -17.284 21.673 1.00 64.25 113 VAL A CA 1
ATOM 904 C C . VAL A 1 113 ? -42.385 -16.744 20.257 1.00 64.25 113 VAL A C 1
ATOM 906 O O . VAL A 1 113 ? -41.804 -15.670 20.076 1.00 64.25 113 VAL A O 1
ATOM 909 N N . ALA A 1 114 ? -42.881 -17.492 19.272 1.00 67.69 114 ALA A N 1
ATOM 910 C CA . ALA A 1 114 ? -43.035 -17.014 17.905 1.00 67.69 114 ALA A CA 1
ATOM 911 C C . ALA A 1 114 ? -44.330 -16.199 17.811 1.00 67.69 114 ALA A C 1
ATOM 913 O O . ALA A 1 114 ? -45.395 -16.675 18.207 1.00 67.69 114 ALA A O 1
ATOM 914 N N . LEU A 1 115 ? -44.227 -14.968 17.325 1.00 62.44 115 LEU A N 1
ATOM 915 C CA . LEU A 1 115 ? -45.365 -14.117 16.996 1.00 62.44 115 LEU A CA 1
ATOM 916 C C . LEU A 1 115 ? -45.404 -13.971 15.472 1.00 62.44 115 LEU A C 1
ATOM 918 O O . LEU A 1 115 ? -44.369 -13.669 14.873 1.00 62.44 115 LEU A O 1
ATOM 922 N N . ASN A 1 116 ? -46.569 -14.213 14.874 1.00 59.97 116 ASN A N 1
ATOM 923 C CA . ASN A 1 116 ? -46.832 -13.943 13.457 1.00 59.97 116 ASN A CA 1
ATOM 924 C C . ASN A 1 116 ? -47.394 -12.536 13.269 1.00 59.97 116 ASN A C 1
ATOM 926 O O . ASN A 1 116 ? -48.108 -12.071 14.188 1.00 59.97 116 ASN A O 1
#

Sequence (116 aa):
MGRKIPGKKHRGVKDPFKQQAKRYAELETKINAPPKNAEEQAIPKSLERVIKLKEAVKSGKITKIKKKKKKKNTLMCVGKQDSRPLHPKAKPEKVVPVFQQKLARRGHSNWIVALN

Foldseek 3Di:
DDDDDDDDDDDADPDPVVRVVVVVVVVVCPVDPDDPDPPDDDDPPVVVVVVVVVVCVVVVVDDPDDPPPDPPPDWDWPDPDPPDPPDPPDDGDDDDWIWTFDDDDPDDDIDIDTDD

InterPro domains:
  IPR026680 Coiled-coil domain-containing protein 137 [PF28348] (29-102)